Protein AF-D9QF70-F1 (afdb_monomer_lite)

InterPro domains:
  IPR015330 DNA primase/polymerase, bifunctional, N-terminal [PF09250] (10-112)

Sequence (158 aa):
MSGGGGRAPNNWKRRASDSPAAFAAWARSYPHADLALRTGVSTGLVVVQADDDDALAAAEEAFGALPAATVRSLSREGRLRLWMRVPAGLRSLPTCLDIAPGVRLLADGAYARLSAWTQPPDDDRFDFMLISPTWVVAVQAAAQAAAASPTPTVRRFH

Structure (mmCIF, N/CA/C/O backbone):
data_AF-D9QF70-F1
#
_entry.id   AF-D9QF70-F1
#
loop_
_atom_site.group_PDB
_atom_site.id
_atom_site.type_symbol
_atom_site.label_atom_id
_atom_site.label_alt_id
_atom_site.label_comp_id
_atom_site.label_asym_id
_atom_site.label_entity_id
_atom_site.label_seq_id
_atom_site.pdbx_PDB_ins_code
_atom_site.Cartn_x
_atom_site.Cartn_y
_atom_site.Cartn_z
_atom_site.occupancy
_atom_site.B_iso_or_equiv
_atom_site.auth_seq_id
_atom_site.auth_comp_id
_atom_site.auth_asym_id
_atom_site.auth_atom_id
_atom_site.pdbx_PDB_model_num
ATOM 1 N N . MET A 1 1 ? -5.925 28.430 -36.830 1.00 43.16 1 MET A N 1
ATOM 2 C CA . MET A 1 1 ? -6.860 27.624 -36.014 1.00 43.16 1 MET A CA 1
ATOM 3 C C . MET A 1 1 ? -6.119 26.361 -35.600 1.00 43.16 1 MET A C 1
ATOM 5 O O . MET A 1 1 ? -5.947 25.476 -36.425 1.00 43.16 1 MET A O 1
ATOM 9 N N . SER A 1 2 ? -5.573 26.323 -34.385 1.00 42.47 2 SER A N 1
ATOM 10 C CA . SER A 1 2 ? -4.822 25.164 -33.887 1.00 42.47 2 SER A CA 1
ATOM 11 C C . SER A 1 2 ? -5.795 24.192 -33.227 1.00 42.47 2 SER A C 1
ATOM 13 O O . SER A 1 2 ? -6.376 24.509 -32.192 1.00 42.47 2 SER A O 1
ATOM 15 N N . GLY A 1 3 ? -6.012 23.038 -33.857 1.00 39.97 3 GLY A N 1
ATOM 16 C CA . GLY A 1 3 ? -6.839 21.963 -33.318 1.00 39.97 3 GLY A CA 1
ATOM 17 C C . GLY A 1 3 ? -6.137 21.285 -32.145 1.00 39.97 3 GLY A C 1
ATOM 18 O O . GLY A 1 3 ? -5.095 20.657 -32.319 1.00 39.97 3 GLY A O 1
ATOM 19 N N . GLY A 1 4 ? -6.701 21.428 -30.946 1.00 41.75 4 GLY A N 1
ATOM 20 C CA . GLY A 1 4 ? -6.249 20.728 -29.750 1.00 41.75 4 GLY A CA 1
ATOM 21 C C . GLY A 1 4 ? -6.492 19.226 -29.882 1.00 41.75 4 GLY A C 1
ATOM 22 O O . GLY A 1 4 ? -7.631 18.767 -29.820 1.00 41.75 4 GLY A O 1
ATOM 23 N N . GLY A 1 5 ? -5.418 18.456 -30.052 1.00 39.41 5 GLY A N 1
ATOM 24 C CA . GLY A 1 5 ? -5.441 17.001 -29.952 1.00 39.41 5 GLY A CA 1
ATOM 25 C C . GLY A 1 5 ? -5.714 16.581 -28.511 1.00 39.41 5 GLY A C 1
ATOM 26 O O . GLY A 1 5 ? -4.790 16.429 -27.715 1.00 39.41 5 GLY A O 1
ATOM 27 N N . GLY A 1 6 ? -6.989 16.411 -28.164 1.00 41.66 6 GLY A N 1
ATOM 28 C CA . GLY A 1 6 ? -7.391 15.819 -26.894 1.00 41.66 6 GLY A CA 1
ATOM 29 C C . GLY A 1 6 ? -6.822 14.406 -26.789 1.00 41.66 6 GLY A C 1
ATOM 30 O O . GLY A 1 6 ? -7.245 13.501 -27.507 1.00 41.66 6 GLY A O 1
ATOM 31 N N . ARG A 1 7 ? -5.835 14.206 -25.910 1.00 45.41 7 ARG A N 1
ATOM 32 C CA . ARG A 1 7 ? -5.301 12.877 -25.600 1.00 45.41 7 ARG A CA 1
ATOM 33 C C . ARG A 1 7 ? -6.441 12.054 -25.002 1.00 45.41 7 ARG A C 1
ATOM 35 O O . ARG A 1 7 ? -6.883 12.344 -23.893 1.00 45.41 7 ARG A O 1
ATOM 42 N N . ALA A 1 8 ? -6.919 11.050 -25.737 1.00 49.12 8 ALA A N 1
ATOM 43 C CA . ALA A 1 8 ? -7.906 10.108 -25.225 1.00 49.12 8 ALA A CA 1
ATOM 44 C C . ALA A 1 8 ? -7.447 9.569 -23.853 1.00 49.12 8 ALA A C 1
ATOM 46 O O . ALA A 1 8 ? -6.248 9.299 -23.691 1.00 49.12 8 ALA A O 1
ATOM 47 N N . PRO A 1 9 ? -8.351 9.413 -22.867 1.00 51.16 9 PRO A N 1
ATOM 48 C CA . PRO A 1 9 ? -7.989 8.864 -21.569 1.00 51.16 9 PRO A CA 1
ATOM 49 C C . PRO A 1 9 ? -7.331 7.503 -21.788 1.00 51.16 9 PRO A C 1
ATOM 51 O O . PRO A 1 9 ? -7.903 6.587 -22.383 1.00 51.16 9 PRO A O 1
ATOM 54 N N . ASN A 1 10 ? -6.075 7.386 -21.369 1.00 56.81 10 ASN A N 1
ATOM 55 C CA . ASN A 1 10 ? -5.318 6.160 -21.518 1.00 56.81 10 ASN A CA 1
ATOM 56 C C . ASN A 1 10 ? -5.984 5.086 -20.647 1.00 56.81 10 ASN A C 1
ATOM 58 O O . ASN A 1 10 ? -5.919 5.114 -19.423 1.00 56.81 10 ASN A O 1
ATOM 62 N N . ASN A 1 11 ? -6.629 4.108 -21.283 1.00 67.31 11 ASN A N 1
ATOM 63 C CA . ASN A 1 11 ? -7.298 2.971 -20.639 1.00 67.31 11 ASN A CA 1
ATOM 64 C C . ASN A 1 11 ? -6.307 1.980 -19.993 1.00 67.31 11 ASN A C 1
ATOM 66 O O . ASN A 1 11 ? -6.555 0.777 -19.963 1.00 67.31 11 ASN A O 1
ATOM 70 N N . TRP A 1 12 ? -5.166 2.452 -19.490 1.00 66.94 12 TRP A N 1
ATOM 71 C CA . TRP A 1 12 ? -4.114 1.618 -18.914 1.00 66.94 12 TRP A CA 1
ATOM 72 C C . TRP A 1 12 ? -4.636 0.795 -17.729 1.00 66.94 12 TRP A C 1
ATOM 74 O O . TRP A 1 12 ? -4.274 -0.368 -17.597 1.00 66.94 12 TRP A O 1
ATOM 84 N N . LYS A 1 13 ? -5.592 1.334 -16.958 1.00 66.25 13 LYS A N 1
ATOM 85 C CA . LYS A 1 13 ? -6.295 0.616 -15.879 1.00 66.25 13 LYS A CA 1
ATOM 86 C C . LYS A 1 13 ? -7.011 -0.657 -16.357 1.00 66.25 13 LYS A C 1
ATOM 88 O O . LYS A 1 13 ? -7.124 -1.610 -15.594 1.00 66.25 13 LYS A O 1
ATOM 93 N N . ARG A 1 14 ? -7.461 -0.699 -17.621 1.00 67.25 14 ARG A N 1
ATOM 94 C CA . ARG A 1 14 ? -8.102 -1.875 -18.245 1.00 67.25 14 ARG A CA 1
ATOM 95 C C . ARG A 1 14 ? -7.103 -2.936 -18.709 1.00 67.25 14 ARG A C 1
ATOM 97 O O . ARG A 1 14 ? -7.524 -4.015 -19.096 1.00 67.25 14 ARG A O 1
ATOM 104 N N . ARG A 1 15 ? -5.802 -2.632 -18.697 1.00 69.50 15 ARG A N 1
ATOM 105 C CA . ARG A 1 15 ? -4.721 -3.549 -19.092 1.00 69.50 15 ARG A CA 1
ATOM 106 C C . ARG A 1 15 ? -4.039 -4.206 -17.888 1.00 69.50 15 ARG A C 1
ATOM 108 O O . ARG A 1 15 ? -2.918 -4.686 -18.018 1.00 69.50 15 ARG A O 1
ATOM 115 N N . ALA A 1 16 ? -4.686 -4.193 -16.721 1.00 74.38 16 ALA A N 1
ATOM 116 C CA . ALA A 1 16 ? -4.222 -4.967 -15.579 1.00 74.38 16 ALA A CA 1
ATOM 117 C C . ALA A 1 16 ? -4.187 -6.455 -15.962 1.00 74.38 16 ALA A C 1
ATOM 119 O O . ALA A 1 16 ? -5.123 -6.957 -16.579 1.00 74.38 16 ALA A O 1
ATOM 120 N N . SER A 1 17 ? -3.098 -7.130 -15.611 1.00 78.44 17 SER A N 1
ATOM 121 C CA . SER A 1 17 ? -2.886 -8.554 -15.857 1.00 78.44 17 SER A CA 1
ATOM 122 C C . SER A 1 17 ? -2.520 -9.215 -14.538 1.00 78.44 17 SER A C 1
ATOM 124 O O . SER A 1 17 ? -1.705 -8.678 -13.792 1.00 78.44 17 SER A O 1
ATOM 126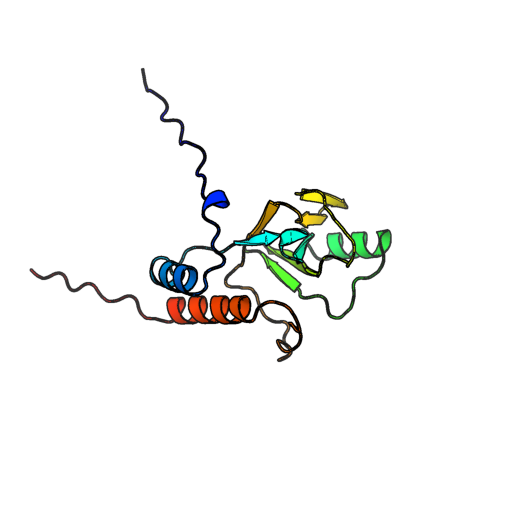 N N . ASP A 1 18 ? -3.101 -10.377 -14.272 1.00 78.81 18 ASP A N 1
ATOM 127 C CA . ASP A 1 18 ? -2.735 -11.287 -13.183 1.00 78.81 18 ASP A CA 1
ATOM 128 C C . ASP A 1 18 ? -1.749 -12.376 -13.641 1.00 78.81 18 ASP A C 1
ATOM 130 O O . ASP A 1 18 ? -1.158 -13.060 -12.811 1.00 78.81 18 ASP A O 1
ATOM 134 N N . SER A 1 19 ? -1.523 -12.514 -14.955 1.00 83.06 19 SER A N 1
ATOM 135 C CA . SER A 1 19 ? -0.562 -13.461 -15.525 1.00 83.06 19 SER A CA 1
ATOM 136 C C . SER A 1 19 ? 0.883 -13.100 -15.149 1.00 83.06 19 SER A C 1
ATOM 138 O O . SER A 1 19 ? 1.396 -12.072 -15.616 1.00 83.06 19 SER A O 1
ATOM 140 N N . PRO A 1 20 ? 1.594 -13.969 -14.401 1.00 78.31 20 PRO A N 1
ATOM 141 C CA . PRO A 1 20 ? 2.995 -13.738 -14.053 1.00 78.31 20 PRO A CA 1
ATOM 142 C C . PRO A 1 20 ? 3.906 -13.677 -15.284 1.00 78.31 20 PRO A C 1
ATOM 144 O O . PRO A 1 20 ? 4.856 -12.899 -15.323 1.00 78.31 20 PRO A O 1
ATOM 147 N N . ALA A 1 21 ? 3.603 -14.460 -16.324 1.00 80.75 21 ALA A N 1
ATOM 148 C CA . ALA A 1 21 ? 4.384 -14.482 -17.559 1.00 80.75 21 ALA A CA 1
ATOM 149 C C . ALA A 1 21 ? 4.237 -13.177 -18.357 1.00 80.75 21 ALA A C 1
ATOM 151 O O . ALA A 1 21 ? 5.239 -12.620 -18.814 1.00 80.75 21 ALA A O 1
ATOM 152 N N . ALA A 1 22 ? 3.007 -12.664 -18.488 1.00 81.88 22 ALA A N 1
ATOM 153 C CA . ALA A 1 22 ? 2.750 -11.386 -19.151 1.00 81.88 22 ALA A CA 1
ATOM 154 C C . ALA A 1 22 ? 3.419 -10.232 -18.396 1.00 81.88 22 ALA A C 1
ATOM 156 O O . ALA A 1 22 ? 4.035 -9.358 -19.007 1.00 81.88 22 ALA A O 1
ATOM 157 N N . PHE A 1 23 ? 3.364 -10.279 -17.065 1.00 80.81 23 PHE A N 1
ATOM 158 C CA . PHE A 1 23 ? 4.063 -9.334 -16.215 1.00 80.81 23 PHE A CA 1
ATOM 159 C C . PHE A 1 23 ? 5.583 -9.386 -16.425 1.00 80.81 23 PHE A C 1
ATOM 161 O O . PHE A 1 23 ? 6.205 -8.357 -16.671 1.00 80.81 23 PHE A O 1
ATOM 168 N N . ALA A 1 24 ? 6.193 -10.574 -16.365 1.00 77.81 24 ALA A N 1
ATOM 169 C CA . ALA A 1 24 ? 7.639 -10.727 -16.510 1.00 77.81 24 ALA A CA 1
ATOM 170 C C . ALA A 1 24 ? 8.128 -10.248 -17.885 1.00 77.81 24 ALA A C 1
ATOM 172 O O . ALA A 1 24 ? 9.180 -9.621 -17.991 1.00 77.81 24 ALA A O 1
ATOM 173 N N . ALA A 1 25 ? 7.357 -10.513 -18.943 1.00 82.38 25 ALA A N 1
ATOM 174 C CA . ALA A 1 25 ? 7.633 -9.974 -20.269 1.00 82.38 25 ALA A CA 1
ATOM 175 C C . ALA A 1 25 ? 7.557 -8.440 -20.285 1.00 82.38 25 ALA A C 1
ATOM 177 O O . ALA A 1 25 ? 8.486 -7.796 -20.767 1.00 82.38 25 ALA A O 1
ATOM 178 N N . TRP A 1 26 ? 6.503 -7.857 -19.706 1.00 84.19 26 TRP A N 1
ATOM 179 C CA . TRP A 1 26 ? 6.339 -6.406 -19.615 1.00 84.19 26 TRP A CA 1
ATOM 180 C C . TRP A 1 26 ? 7.481 -5.741 -18.835 1.00 84.19 26 TRP A C 1
ATOM 182 O O . TRP A 1 26 ? 8.061 -4.773 -19.320 1.00 84.19 26 TRP A O 1
ATOM 192 N N . ALA A 1 27 ? 7.856 -6.289 -17.677 1.00 81.44 27 ALA A N 1
ATOM 193 C CA . ALA A 1 27 ? 8.920 -5.747 -16.834 1.00 81.44 27 ALA A CA 1
ATOM 194 C C . ALA A 1 27 ? 10.277 -5.747 -17.554 1.00 81.44 27 ALA A C 1
ATOM 196 O O . ALA A 1 27 ? 11.024 -4.777 -17.459 1.00 81.44 27 ALA A O 1
ATOM 197 N N . ARG A 1 28 ? 10.569 -6.789 -18.347 1.00 81.69 28 ARG A N 1
ATOM 198 C CA . ARG A 1 28 ? 11.765 -6.822 -19.205 1.00 81.69 28 ARG A CA 1
ATOM 199 C C . ARG A 1 28 ? 11.731 -5.769 -20.311 1.00 81.69 28 ARG A C 1
ATOM 201 O O . ARG A 1 28 ? 12.768 -5.208 -20.642 1.00 81.69 28 ARG A O 1
ATOM 208 N N . SER A 1 29 ? 10.565 -5.511 -20.902 1.00 85.31 29 SER A N 1
ATOM 209 C CA . SER A 1 29 ? 10.416 -4.508 -21.965 1.00 85.31 29 SER A CA 1
ATOM 210 C C . SER A 1 29 ? 10.443 -3.067 -21.450 1.00 85.31 29 SER A C 1
ATOM 212 O O . SER A 1 29 ? 10.810 -2.165 -22.201 1.00 85.31 29 SER A O 1
ATOM 214 N N . TYR A 1 30 ? 10.059 -2.842 -20.192 1.00 82.62 30 TYR A N 1
ATOM 215 C CA . TYR A 1 30 ? 9.947 -1.515 -19.588 1.00 82.62 30 TYR A CA 1
ATOM 216 C C . TYR A 1 30 ? 10.598 -1.471 -18.194 1.00 82.62 30 TYR A C 1
ATOM 218 O O . TYR A 1 30 ? 9.911 -1.206 -17.207 1.00 82.62 30 TYR A O 1
ATOM 226 N N . PRO A 1 31 ? 11.924 -1.675 -18.086 1.00 80.31 31 PRO A N 1
ATOM 227 C CA . PRO A 1 31 ? 12.610 -1.813 -16.795 1.00 80.31 31 PRO A CA 1
ATOM 228 C C . PRO A 1 31 ? 12.570 -0.546 -15.924 1.00 80.31 31 PRO A C 1
ATOM 230 O O . PRO A 1 31 ? 12.816 -0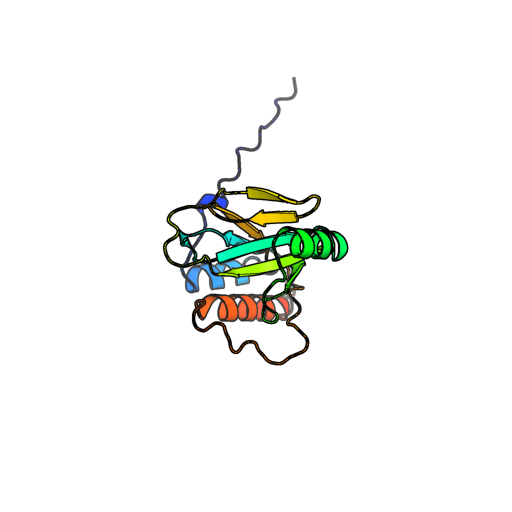.608 -14.725 1.00 80.31 31 PRO A O 1
ATOM 233 N N . HIS A 1 32 ? 12.254 0.611 -16.513 1.00 77.94 32 HIS A N 1
ATOM 234 C CA . HIS A 1 32 ? 12.143 1.895 -15.811 1.00 77.94 32 HIS A CA 1
ATOM 235 C C . HIS A 1 32 ? 10.696 2.327 -15.551 1.00 77.94 32 HIS A C 1
ATOM 237 O O . HIS A 1 32 ? 10.466 3.431 -15.057 1.00 77.94 32 HIS A O 1
ATOM 243 N N . ALA A 1 33 ? 9.712 1.518 -15.952 1.00 80.00 33 ALA A N 1
ATOM 244 C CA . ALA A 1 33 ? 8.318 1.856 -15.738 1.00 80.00 33 ALA A CA 1
ATOM 245 C C . ALA A 1 33 ? 7.899 1.520 -14.305 1.00 80.00 33 ALA A C 1
ATOM 247 O O . ALA A 1 33 ? 8.166 0.433 -13.796 1.00 80.00 33 ALA A O 1
ATOM 248 N N . ASP A 1 34 ? 7.193 2.458 -13.677 1.00 80.31 34 ASP A N 1
ATOM 249 C CA . ASP A 1 34 ? 6.590 2.225 -12.372 1.00 80.31 34 ASP A CA 1
ATOM 250 C C . ASP A 1 34 ? 5.468 1.182 -12.475 1.00 80.31 34 ASP A C 1
ATOM 252 O O . ASP A 1 34 ? 4.728 1.104 -13.462 1.00 80.31 34 ASP A O 1
ATOM 256 N N . LEU A 1 35 ? 5.299 0.423 -11.399 1.00 82.38 35 LEU A N 1
ATOM 257 C CA . LEU A 1 35 ? 4.239 -0.564 -11.243 1.00 82.38 35 LEU A CA 1
ATOM 258 C C . LEU A 1 35 ? 3.147 -0.026 -10.335 1.00 82.38 35 LEU A C 1
ATOM 260 O O . LEU A 1 35 ? 3.402 0.826 -9.491 1.00 82.38 35 LEU A O 1
ATOM 264 N N . ALA A 1 36 ? 1.928 -0.539 -10.460 1.00 87.56 36 ALA A N 1
ATOM 265 C CA . ALA A 1 36 ? 0.881 -0.248 -9.494 1.00 87.56 36 ALA A CA 1
ATOM 266 C C . ALA A 1 36 ? 0.031 -1.480 -9.213 1.00 87.56 36 ALA A C 1
ATOM 268 O O . ALA A 1 36 ? -0.362 -2.198 -10.132 1.00 87.56 36 ALA A O 1
ATOM 269 N N . LEU A 1 37 ? -0.279 -1.690 -7.938 1.00 88.25 37 LEU A N 1
ATOM 270 C CA . LEU A 1 37 ? -1.185 -2.732 -7.486 1.00 88.25 37 LEU A CA 1
ATOM 271 C C . LEU A 1 37 ? -2.596 -2.180 -7.408 1.00 88.25 37 LEU A C 1
ATOM 273 O O . LEU A 1 37 ? -2.821 -1.119 -6.828 1.00 88.25 37 LEU A O 1
ATOM 277 N N . ARG A 1 38 ? -3.551 -2.919 -7.968 1.00 90.69 38 ARG A N 1
ATOM 278 C CA . ARG A 1 38 ? -4.967 -2.640 -7.751 1.00 90.69 38 ARG A CA 1
ATOM 279 C C . ARG A 1 38 ? -5.330 -3.005 -6.311 1.00 90.69 38 ARG A C 1
ATOM 281 O O . ARG A 1 38 ? -5.051 -4.115 -5.860 1.00 90.69 38 ARG A O 1
ATOM 288 N N . THR A 1 39 ? -5.971 -2.084 -5.610 1.00 91.81 39 THR A N 1
ATOM 289 C CA . THR A 1 39 ? -6.474 -2.289 -4.249 1.00 91.81 39 THR A CA 1
ATOM 290 C C . THR A 1 39 ? -7.971 -2.602 -4.264 1.00 91.81 39 THR A C 1
ATOM 292 O O . THR A 1 39 ? -8.666 -2.409 -5.274 1.00 91.81 39 THR A O 1
ATOM 295 N N . GLY A 1 40 ? -8.464 -3.101 -3.137 1.00 91.69 40 GLY A N 1
ATOM 296 C CA . GLY A 1 40 ? -9.864 -3.379 -2.875 1.00 91.69 40 GLY A CA 1
ATOM 297 C C . GLY A 1 40 ? -10.144 -4.782 -2.360 1.00 91.69 40 GLY A C 1
ATOM 298 O O . GLY A 1 40 ? -9.279 -5.656 -2.313 1.00 91.69 40 GLY A O 1
ATOM 299 N N . VAL A 1 41 ? -11.415 -5.017 -2.053 1.00 89.19 41 VAL A N 1
ATOM 300 C CA . VAL A 1 41 ? -11.969 -6.301 -1.618 1.00 89.19 41 VAL A CA 1
ATOM 301 C C . VAL A 1 41 ? -11.622 -7.411 -2.607 1.00 89.19 41 VAL A C 1
ATOM 303 O O . VAL A 1 41 ? -11.166 -8.472 -2.198 1.00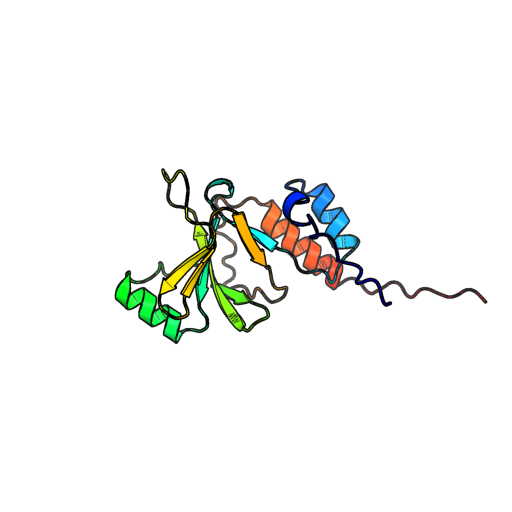 89.19 41 VAL A O 1
ATOM 306 N N . SER A 1 42 ? -11.738 -7.145 -3.915 1.00 88.69 42 SER A N 1
ATOM 307 C CA . SER A 1 42 ? -11.424 -8.132 -4.961 1.00 88.69 42 SER A CA 1
ATOM 308 C C . SER A 1 42 ? -9.964 -8.600 -4.973 1.00 88.69 42 SER A C 1
ATOM 310 O O . SER A 1 42 ? -9.686 -9.683 -5.477 1.00 88.69 42 SER A O 1
ATOM 312 N N . THR A 1 43 ? -9.036 -7.795 -4.443 1.00 88.06 43 THR A N 1
ATOM 313 C CA . THR A 1 43 ? -7.613 -8.156 -4.340 1.00 88.06 43 THR A CA 1
ATOM 314 C C . THR A 1 43 ? -7.208 -8.525 -2.915 1.00 88.06 43 THR A C 1
ATOM 316 O O . THR A 1 43 ? -6.086 -8.972 -2.697 1.00 88.06 43 THR A O 1
ATOM 319 N N . GLY A 1 44 ? -8.108 -8.358 -1.940 1.00 90.44 44 GLY A N 1
ATOM 320 C CA . GLY A 1 44 ? -7.833 -8.577 -0.524 1.00 90.44 44 GLY A CA 1
ATOM 321 C C . GLY A 1 44 ? -6.844 -7.576 0.080 1.00 90.44 44 GLY A C 1
ATOM 322 O O . GLY A 1 44 ? -6.364 -7.817 1.186 1.00 90.44 44 GLY A O 1
ATOM 323 N N . LEU A 1 45 ? -6.541 -6.476 -0.618 1.00 91.44 45 LEU A N 1
ATOM 324 C CA . LEU A 1 45 ? -5.495 -5.519 -0.260 1.00 91.44 45 LEU A CA 1
ATOM 325 C C . LEU A 1 45 ? -6.059 -4.102 -0.172 1.00 91.44 45 LEU A C 1
ATOM 327 O O . LEU A 1 45 ? -6.674 -3.620 -1.120 1.00 91.44 45 LEU A O 1
ATOM 331 N N . VAL A 1 46 ? -5.774 -3.396 0.914 1.00 91.56 46 VAL A N 1
ATOM 332 C CA . VAL A 1 46 ? -5.972 -1.945 1.018 1.00 91.56 46 VAL A CA 1
ATOM 333 C C . VAL A 1 46 ? -4.672 -1.269 1.407 1.00 91.56 46 VAL A C 1
ATOM 335 O O . VAL A 1 46 ? -3.779 -1.892 1.984 1.00 91.56 46 VAL A O 1
ATOM 338 N N . VAL A 1 47 ? -4.570 0.016 1.084 1.00 93.56 47 VAL A N 1
ATOM 339 C CA . VAL A 1 47 ? -3.425 0.836 1.475 1.00 93.56 47 VAL A CA 1
ATOM 340 C C . VAL A 1 47 ? -3.922 2.065 2.203 1.00 93.56 47 VAL A C 1
ATOM 342 O O . VAL A 1 47 ? -4.731 2.809 1.659 1.00 93.56 47 VAL A O 1
ATOM 345 N N . VAL A 1 48 ? -3.416 2.302 3.406 1.00 92.69 48 VAL A N 1
ATOM 346 C CA . VAL A 1 48 ? -3.517 3.619 4.037 1.00 92.69 48 VAL A CA 1
ATOM 347 C C . VAL A 1 48 ? -2.293 4.410 3.621 1.00 92.69 48 VAL A C 1
ATOM 349 O O . VAL A 1 48 ? -1.171 3.938 3.752 1.00 92.69 48 VAL A O 1
ATOM 352 N N . GLN A 1 49 ? -2.506 5.588 3.058 1.00 95.19 49 GLN A N 1
ATOM 353 C CA . GLN A 1 49 ? -1.453 6.501 2.656 1.00 95.19 49 GLN A CA 1
ATOM 354 C C . GLN A 1 49 ? -1.534 7.745 3.534 1.00 95.19 49 GLN A C 1
ATOM 356 O O . GLN A 1 49 ? -2.550 8.436 3.494 1.00 95.19 49 GLN A O 1
ATOM 361 N N . ALA A 1 50 ? -0.477 8.019 4.286 1.00 95.19 50 ALA A N 1
ATOM 362 C CA . ALA A 1 50 ? -0.328 9.218 5.095 1.00 95.19 50 ALA A CA 1
ATOM 363 C C . ALA A 1 50 ? 0.688 10.160 4.441 1.00 95.19 50 ALA A C 1
ATOM 365 O O . ALA A 1 50 ? 1.634 9.707 3.790 1.00 95.19 50 ALA A O 1
ATOM 366 N N . ASP A 1 51 ? 0.470 11.463 4.568 1.00 95.94 51 ASP A N 1
ATOM 367 C CA . ASP A 1 51 ? 1.397 12.466 4.048 1.00 95.94 51 ASP A CA 1
ATOM 368 C C . ASP A 1 51 ? 2.743 12.414 4.794 1.00 95.94 51 ASP A C 1
ATOM 370 O O . ASP A 1 51 ? 3.786 12.473 4.142 1.00 95.94 51 ASP A O 1
ATOM 374 N N . ASP A 1 52 ? 2.709 12.176 6.108 1.00 93.88 52 ASP A N 1
ATOM 375 C CA . ASP A 1 52 ? 3.856 12.047 7.013 1.00 93.88 52 ASP A CA 1
ATOM 376 C C . ASP A 1 52 ? 3.500 11.211 8.269 1.00 93.88 52 ASP A C 1
ATOM 378 O O . ASP A 1 52 ? 2.392 10.671 8.385 1.00 93.88 52 ASP A O 1
ATOM 382 N N . ASP A 1 53 ? 4.464 11.051 9.184 1.00 92.38 53 ASP A N 1
ATOM 383 C CA . ASP A 1 53 ? 4.289 10.306 10.440 1.00 92.38 53 ASP A CA 1
ATOM 384 C C . ASP A 1 53 ? 3.336 11.008 11.426 1.00 92.38 53 ASP A C 1
ATOM 386 O O . ASP A 1 53 ? 2.620 10.328 12.161 1.00 92.38 53 ASP A O 1
ATOM 390 N N . ASP A 1 54 ? 3.262 12.343 11.412 1.00 95.19 54 ASP A N 1
ATOM 391 C CA . ASP A 1 54 ? 2.382 13.111 12.304 1.00 95.19 54 ASP A CA 1
ATOM 392 C C . ASP A 1 54 ? 0.908 12.907 11.925 1.00 95.19 54 ASP A C 1
ATOM 394 O O . ASP A 1 54 ? 0.058 12.654 12.784 1.00 95.19 54 ASP A O 1
ATOM 398 N N . ALA A 1 55 ? 0.600 12.935 10.624 1.00 93.75 55 ALA A N 1
ATOM 399 C CA . ALA A 1 55 ? -0.725 12.614 10.106 1.00 93.75 55 ALA A CA 1
ATOM 400 C C . ALA A 1 55 ? -1.136 11.176 10.465 1.00 93.75 55 ALA A C 1
ATOM 402 O O . ALA A 1 55 ? -2.299 10.923 10.795 1.00 93.75 55 ALA A O 1
ATOM 403 N N . LEU A 1 56 ? -0.186 10.232 10.432 1.00 92.12 56 LEU A N 1
ATOM 404 C CA . LEU A 1 56 ? -0.440 8.858 10.856 1.00 92.12 56 LEU A CA 1
ATOM 405 C C . LEU A 1 56 ? -0.741 8.777 12.358 1.00 92.12 56 LEU A C 1
ATOM 407 O O . LEU A 1 56 ? -1.735 8.156 12.730 1.00 92.12 56 LEU A O 1
ATOM 411 N N . ALA A 1 57 ? 0.069 9.420 13.201 1.00 92.44 57 ALA A N 1
ATOM 412 C CA . ALA A 1 57 ? -0.112 9.415 14.651 1.00 92.44 57 ALA A CA 1
ATOM 413 C C . ALA A 1 57 ? -1.478 9.995 15.058 1.00 92.44 57 ALA A C 1
ATOM 415 O O . ALA A 1 57 ? -2.182 9.407 15.878 1.00 92.44 57 ALA A O 1
ATOM 416 N N . ALA A 1 58 ? -1.904 11.093 14.424 1.00 87.75 58 ALA A N 1
ATOM 417 C CA . ALA A 1 58 ? -3.224 11.680 14.653 1.00 87.75 58 ALA A CA 1
ATOM 418 C C . ALA A 1 58 ? -4.371 10.727 14.262 1.00 87.75 58 ALA A C 1
ATOM 420 O O . ALA A 1 58 ? -5.398 10.658 14.941 1.00 87.75 58 ALA A O 1
ATOM 421 N N . ALA A 1 59 ? -4.208 9.962 13.178 1.00 83.44 59 ALA A N 1
ATOM 422 C CA . ALA A 1 59 ? -5.182 8.944 12.796 1.00 83.44 59 ALA A CA 1
ATOM 423 C C . ALA A 1 59 ? -5.203 7.758 13.779 1.00 83.44 59 ALA A C 1
ATOM 425 O O . ALA A 1 59 ? -6.281 7.248 14.082 1.00 83.44 59 ALA A O 1
ATOM 426 N N . GLU A 1 60 ? -4.051 7.336 14.306 1.00 86.56 60 GLU A N 1
ATOM 427 C CA . GLU A 1 60 ? -3.970 6.291 15.336 1.00 86.56 60 GLU A CA 1
ATOM 428 C C . GLU A 1 60 ? -4.601 6.728 16.665 1.00 86.56 60 GLU A C 1
ATOM 430 O O . GLU A 1 60 ? -5.241 5.919 17.335 1.00 86.56 60 GLU A O 1
ATOM 435 N N . GLU A 1 61 ? -4.499 8.005 17.033 1.00 85.12 61 GLU A N 1
ATOM 436 C CA . GLU A 1 61 ? -5.211 8.550 18.194 1.00 85.12 61 GLU A CA 1
ATOM 437 C C . GLU A 1 61 ? -6.735 8.502 17.993 1.00 85.12 61 GLU A C 1
ATOM 439 O O . GLU A 1 61 ? -7.475 8.104 18.894 1.00 85.12 61 GLU A O 1
ATOM 444 N N . ALA A 1 62 ? -7.213 8.851 16.794 1.00 79.00 62 ALA A N 1
ATOM 445 C CA . ALA A 1 62 ? -8.642 8.906 16.490 1.00 79.00 62 ALA A CA 1
ATOM 446 C C .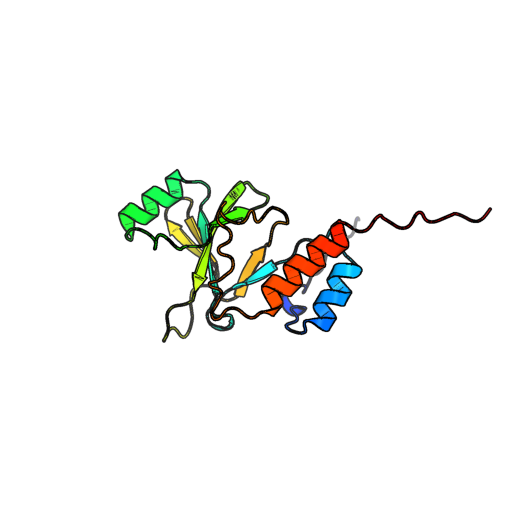 ALA A 1 62 ? -9.295 7.523 16.314 1.00 79.00 62 ALA A C 1
ATOM 448 O O . ALA A 1 62 ? -10.454 7.332 16.692 1.00 79.00 62 ALA A O 1
ATOM 449 N N . PHE A 1 63 ? -8.583 6.567 15.713 1.00 80.00 63 PHE A N 1
ATOM 450 C CA . PHE A 1 63 ? -9.143 5.272 15.303 1.00 80.00 63 PHE A CA 1
ATOM 451 C C . PHE A 1 63 ? -8.543 4.068 16.036 1.00 80.00 63 PHE A C 1
ATOM 453 O O . PHE A 1 63 ? -9.024 2.946 15.863 1.00 80.00 63 PHE A O 1
ATOM 460 N N . GLY A 1 64 ? -7.536 4.295 16.877 1.00 84.62 64 GLY A N 1
ATOM 461 C CA . GLY A 1 64 ? -6.773 3.262 17.561 1.00 84.62 64 GLY A CA 1
ATOM 462 C C . GLY A 1 64 ? -5.451 2.943 16.860 1.00 84.62 64 GLY A C 1
ATOM 463 O O . GLY A 1 64 ? -5.293 3.120 15.651 1.00 84.62 64 GLY A O 1
ATOM 464 N N . ALA A 1 65 ? -4.498 2.445 17.649 1.00 82.44 65 ALA A N 1
ATOM 465 C CA . ALA A 1 65 ? -3.166 2.096 17.175 1.00 82.44 65 ALA A CA 1
ATOM 466 C C . ALA A 1 65 ? -3.202 0.982 16.122 1.00 82.44 65 ALA A C 1
ATOM 468 O O . ALA A 1 65 ? -3.968 0.015 16.226 1.00 82.44 65 ALA A O 1
ATOM 469 N N . LEU A 1 66 ? -2.324 1.086 15.127 1.00 78.88 66 LEU A N 1
ATOM 470 C CA . LEU A 1 66 ? -2.176 0.052 14.119 1.00 78.88 66 LEU A CA 1
ATOM 471 C C . LEU A 1 66 ? -1.452 -1.175 14.684 1.00 78.88 66 LEU A C 1
ATOM 473 O O . LEU A 1 66 ? -0.632 -1.069 15.601 1.00 78.88 66 LEU A O 1
ATOM 477 N N . PRO A 1 67 ? -1.681 -2.365 14.103 1.00 76.88 67 PRO A N 1
ATOM 478 C CA . PRO A 1 67 ? -0.898 -3.540 14.446 1.00 76.88 67 PRO A CA 1
ATOM 479 C C . PRO A 1 67 ? 0.599 -3.290 14.222 1.00 76.88 67 PRO A C 1
ATOM 481 O O . PRO A 1 67 ? 1.004 -2.828 13.152 1.00 76.88 67 PRO A O 1
ATOM 484 N N . ALA A 1 68 ? 1.431 -3.680 15.190 1.00 71.19 68 ALA A N 1
ATOM 485 C CA . ALA A 1 68 ? 2.885 -3.501 15.123 1.00 71.19 68 ALA A CA 1
ATOM 486 C C . ALA A 1 68 ? 3.531 -4.163 13.887 1.00 71.19 68 ALA A C 1
ATOM 488 O O . ALA A 1 68 ? 4.564 -3.711 13.409 1.00 71.19 68 ALA A O 1
ATOM 489 N N . ALA A 1 69 ? 2.901 -5.204 13.332 1.00 67.94 69 ALA A N 1
ATOM 490 C CA . ALA A 1 69 ? 3.363 -5.923 12.142 1.00 67.94 69 ALA A CA 1
ATOM 491 C C . ALA A 1 69 ? 2.856 -5.331 10.805 1.00 67.94 69 ALA A C 1
ATOM 493 O O . ALA A 1 69 ? 2.811 -6.034 9.796 1.00 67.94 69 ALA A O 1
ATOM 494 N N . THR A 1 70 ? 2.428 -4.065 10.775 1.00 77.44 70 THR A N 1
ATOM 495 C CA . THR A 1 70 ? 1.936 -3.433 9.541 1.00 77.44 70 THR A CA 1
ATOM 496 C C . THR A 1 70 ? 3.094 -3.101 8.603 1.00 77.44 70 THR A C 1
ATOM 498 O O . THR A 1 70 ? 4.012 -2.372 8.974 1.00 77.44 70 THR A O 1
ATOM 501 N N . VAL A 1 71 ? 3.035 -3.592 7.361 1.00 83.25 71 VAL A N 1
ATOM 502 C CA . VAL A 1 71 ? 4.055 -3.300 6.344 1.00 83.25 71 VAL A CA 1
ATOM 503 C C . VAL A 1 71 ? 3.993 -1.825 5.972 1.00 83.25 71 VAL A C 1
ATOM 505 O O . VAL A 1 71 ? 2.945 -1.336 5.544 1.00 83.25 71 VAL A O 1
ATOM 508 N N . ARG A 1 72 ? 5.130 -1.139 6.093 1.00 85.88 72 ARG A N 1
ATOM 509 C CA . ARG A 1 72 ? 5.296 0.274 5.750 1.00 85.88 72 ARG A CA 1
ATOM 510 C C . ARG A 1 72 ? 6.196 0.425 4.527 1.00 85.88 72 ARG A C 1
ATOM 512 O O . ARG A 1 72 ? 7.102 -0.368 4.308 1.00 85.88 72 ARG A O 1
ATOM 519 N N . SER A 1 73 ? 5.936 1.443 3.719 1.00 85.94 73 SER A N 1
ATOM 520 C CA . SER A 1 73 ? 6.794 1.826 2.594 1.00 85.94 73 SER A CA 1
ATOM 521 C C . SER A 1 73 ? 6.650 3.310 2.302 1.00 85.94 73 SER A C 1
ATOM 523 O O . SER A 1 73 ? 5.592 3.879 2.570 1.00 85.94 73 SER A O 1
ATOM 525 N N . LEU A 1 74 ? 7.654 3.912 1.672 1.00 86.44 74 LEU A N 1
ATOM 526 C CA . LEU A 1 74 ? 7.558 5.277 1.172 1.00 86.44 74 LEU A CA 1
ATOM 527 C C . LEU A 1 74 ? 7.206 5.288 -0.315 1.00 86.44 74 LEU A C 1
ATOM 529 O O . LEU A 1 74 ? 7.780 4.577 -1.146 1.00 86.44 74 LEU A O 1
ATOM 533 N N . SER A 1 75 ? 6.240 6.127 -0.664 1.00 85.06 75 SER A N 1
ATOM 534 C CA . SER A 1 75 ? 5.982 6.488 -2.050 1.00 85.06 75 SER A CA 1
ATOM 535 C C . SER A 1 75 ? 7.152 7.275 -2.637 1.00 85.06 75 SER A C 1
ATOM 537 O O . SER A 1 75 ? 7.975 7.840 -1.920 1.00 85.06 75 SER A O 1
ATOM 539 N N . ARG A 1 76 ? 7.196 7.370 -3.968 1.00 79.62 76 ARG A N 1
ATOM 540 C CA . ARG A 1 76 ? 8.169 8.227 -4.657 1.00 79.62 76 ARG A CA 1
ATOM 541 C C . ARG A 1 76 ? 8.026 9.696 -4.245 1.00 79.62 76 ARG A C 1
ATOM 543 O O . ARG A 1 76 ? 8.999 10.435 -4.264 1.00 79.62 76 ARG A O 1
ATOM 550 N N . GLU A 1 77 ? 6.813 10.098 -3.885 1.00 85.50 77 GLU A N 1
ATOM 551 C CA . GLU A 1 77 ? 6.467 11.434 -3.418 1.00 85.50 77 GLU A CA 1
ATOM 552 C C . GLU A 1 77 ? 6.710 11.629 -1.906 1.00 85.50 77 GLU A C 1
ATOM 554 O O . GLU A 1 77 ? 6.264 12.627 -1.353 1.00 85.50 77 GLU A O 1
ATOM 559 N N . GLY A 1 78 ? 7.369 10.685 -1.222 1.00 86.31 78 GLY A N 1
ATOM 560 C CA . GLY A 1 78 ? 7.705 10.780 0.205 1.00 86.31 78 GLY A CA 1
ATOM 561 C C . GLY A 1 78 ? 6.577 10.402 1.170 1.00 86.31 78 GLY A C 1
ATOM 562 O O . GLY A 1 78 ? 6.821 10.262 2.357 1.00 86.31 78 GLY A O 1
ATOM 563 N N . ARG A 1 79 ? 5.360 10.161 0.671 1.00 90.19 79 ARG A N 1
ATOM 564 C CA . ARG A 1 79 ? 4.212 9.736 1.491 1.00 90.19 79 ARG A CA 1
ATOM 565 C C . ARG A 1 79 ? 4.399 8.341 2.070 1.00 90.19 79 ARG A C 1
ATOM 567 O O . ARG A 1 79 ? 4.769 7.426 1.325 1.00 90.19 79 ARG A O 1
ATOM 574 N N . LEU A 1 80 ? 4.035 8.165 3.332 1.00 91.81 80 LEU A N 1
ATOM 575 C CA . LEU A 1 80 ? 3.997 6.876 4.002 1.00 91.81 80 LEU A CA 1
ATOM 576 C C . LEU A 1 80 ? 2.824 6.036 3.488 1.00 91.81 80 LEU A C 1
ATOM 578 O O . LEU A 1 80 ? 1.716 6.528 3.291 1.00 91.81 80 LEU A O 1
ATOM 582 N N . ARG A 1 81 ? 3.057 4.747 3.259 1.00 92.25 81 ARG A N 1
ATOM 583 C CA . ARG A 1 81 ? 2.034 3.771 2.880 1.00 92.25 81 ARG A CA 1
ATOM 584 C C . ARG A 1 81 ? 2.079 2.576 3.799 1.00 92.25 81 ARG A C 1
ATOM 586 O O . ARG A 1 81 ? 3.140 1.992 3.994 1.00 92.25 81 ARG A O 1
ATOM 593 N N . LEU A 1 82 ? 0.908 2.190 4.270 1.00 90.69 82 LEU A N 1
ATOM 594 C CA . LEU A 1 82 ? 0.668 1.046 5.119 1.00 90.69 82 LEU A CA 1
ATOM 595 C C . LEU A 1 82 ? -0.182 0.042 4.353 1.00 90.69 82 LEU A C 1
ATOM 597 O O . LEU A 1 82 ? -1.295 0.358 3.931 1.00 90.69 82 LEU A O 1
ATOM 601 N N . TRP A 1 83 ? 0.353 -1.154 4.152 1.00 89.88 83 TRP A N 1
ATOM 602 C CA . TRP A 1 83 ? -0.292 -2.202 3.369 1.00 89.88 83 TRP A CA 1
ATOM 603 C C . TRP A 1 83 ? -1.018 -3.159 4.304 1.00 89.88 83 TRP A C 1
ATOM 605 O O . TRP A 1 83 ? -0.414 -3.724 5.215 1.00 89.88 83 TRP A O 1
ATOM 615 N N . MET A 1 84 ? -2.318 -3.348 4.082 1.00 87.56 84 MET A N 1
ATOM 616 C CA . MET A 1 84 ? -3.166 -4.130 4.979 1.00 87.56 84 MET A CA 1
ATOM 617 C C . MET A 1 84 ? -4.068 -5.081 4.203 1.00 87.56 84 MET A C 1
ATOM 619 O O . MET A 1 84 ? -4.475 -4.811 3.070 1.00 87.56 84 MET A O 1
ATOM 623 N N . ARG A 1 85 ? -4.427 -6.196 4.841 1.00 87.38 85 ARG A N 1
ATOM 624 C CA . ARG A 1 85 ? -5.450 -7.093 4.306 1.00 87.38 85 ARG A CA 1
ATOM 625 C C . ARG A 1 85 ? -6.831 -6.491 4.511 1.00 87.38 85 ARG A C 1
ATOM 627 O O . ARG A 1 85 ? -7.117 -5.902 5.550 1.00 87.38 85 ARG A O 1
ATOM 634 N N . VAL A 1 86 ? -7.702 -6.704 3.536 1.00 84.88 86 VAL A N 1
ATOM 635 C CA . VAL A 1 86 ? -9.133 -6.436 3.692 1.00 84.88 86 VAL A CA 1
ATOM 636 C C . VAL A 1 86 ? -9.691 -7.376 4.773 1.00 84.88 86 VAL A C 1
ATOM 638 O O . VAL A 1 86 ? -9.490 -8.590 4.665 1.00 84.88 86 VAL A O 1
ATOM 641 N N . PRO A 1 87 ? -10.400 -6.858 5.793 1.00 80.19 87 PRO A N 1
ATOM 642 C CA . PRO A 1 87 ? -11.105 -7.688 6.764 1.00 80.19 87 PRO A CA 1
ATOM 643 C C . PRO A 1 87 ? -12.073 -8.680 6.107 1.00 80.19 87 PRO A C 1
ATOM 645 O O . PRO A 1 87 ? -12.769 -8.353 5.142 1.00 80.19 87 PRO A O 1
ATOM 648 N N . ALA A 1 88 ? -12.145 -9.899 6.647 1.00 82.56 88 ALA A N 1
ATOM 649 C CA . ALA A 1 88 ? -13.064 -10.917 6.148 1.00 82.56 88 ALA A CA 1
ATOM 650 C C . ALA A 1 88 ? -14.530 -10.449 6.249 1.00 82.56 88 ALA A C 1
ATOM 652 O O . ALA A 1 88 ? -14.916 -9.773 7.199 1.00 82.56 88 ALA A O 1
ATOM 653 N N . GLY A 1 89 ? -15.355 -10.829 5.270 1.00 83.25 89 GLY A N 1
ATOM 654 C CA . GLY A 1 89 ? -16.794 -10.533 5.256 1.00 83.25 89 GLY A CA 1
ATOM 655 C C . GLY A 1 89 ? -17.189 -9.195 4.621 1.00 83.25 89 GLY A C 1
ATOM 656 O O . GLY A 1 89 ? -18.372 -8.986 4.346 1.00 83.25 89 GLY A O 1
ATOM 657 N N . LEU A 1 90 ? -16.232 -8.315 4.313 1.00 78.94 90 LEU A N 1
ATOM 658 C CA . LEU A 1 90 ? -16.511 -7.093 3.558 1.00 78.94 90 LEU A CA 1
ATOM 659 C C . LEU A 1 90 ? -16.790 -7.408 2.084 1.00 78.94 90 LEU A C 1
ATOM 661 O O . LEU A 1 90 ? -16.091 -8.206 1.463 1.00 78.94 90 LEU A O 1
ATOM 665 N N . ARG A 1 91 ? -17.821 -6.767 1.522 1.00 89.75 91 ARG A N 1
ATOM 666 C CA . ARG A 1 91 ? -18.225 -6.932 0.112 1.00 89.75 91 ARG A CA 1
ATOM 667 C C . ARG A 1 91 ? -17.731 -5.808 -0.792 1.00 89.75 91 ARG A C 1
ATOM 669 O O . ARG A 1 91 ? -17.523 -6.038 -1.978 1.00 89.75 91 ARG A O 1
ATOM 676 N N . SER A 1 92 ? -17.558 -4.617 -0.231 1.00 89.19 92 SER A N 1
ATOM 677 C CA . SER A 1 92 ? -17.069 -3.435 -0.933 1.00 89.19 92 SER A CA 1
ATOM 678 C C . SER A 1 92 ? -16.480 -2.429 0.049 1.00 89.19 92 SER A C 1
ATOM 680 O O . SER A 1 92 ? -16.866 -2.397 1.219 1.00 89.19 92 SER A O 1
ATOM 682 N N . LEU A 1 93 ? -15.605 -1.571 -0.454 1.00 81.75 93 LEU A N 1
ATOM 683 C CA . LEU A 1 93 ? -15.023 -0.424 0.231 1.00 81.75 93 LEU A CA 1
ATOM 684 C C . LEU A 1 93 ? -15.038 0.795 -0.706 1.00 81.75 93 LEU A C 1
ATOM 686 O O . LEU A 1 93 ? -14.999 0.632 -1.924 1.00 81.75 93 LEU A O 1
ATOM 690 N N . PRO A 1 94 ? -15.077 2.030 -0.185 1.00 82.12 94 PRO A N 1
ATOM 691 C CA . PRO A 1 94 ? -14.971 3.220 -1.026 1.00 82.12 94 PRO A CA 1
ATOM 692 C C . PRO A 1 94 ? -13.615 3.254 -1.749 1.00 82.12 94 PRO A C 1
ATOM 694 O O . PRO A 1 94 ? -12.583 2.986 -1.144 1.00 82.12 94 PRO A O 1
ATOM 697 N N . THR A 1 95 ? -13.604 3.598 -3.041 1.00 85.50 95 THR A N 1
ATOM 698 C CA . THR A 1 95 ? -12.396 3.571 -3.889 1.00 85.50 95 THR A CA 1
ATOM 699 C C . THR A 1 95 ? -11.219 4.348 -3.305 1.00 85.50 95 THR A C 1
ATOM 701 O O . THR A 1 95 ? -10.115 3.819 -3.192 1.00 85.50 95 THR A O 1
ATOM 704 N N . CYS A 1 96 ? -11.466 5.605 -2.951 1.00 87.75 96 CYS A N 1
ATOM 705 C CA . CYS A 1 96 ? -10.536 6.506 -2.289 1.00 87.75 96 CYS A CA 1
ATOM 706 C C . CYS A 1 96 ? -11.339 7.267 -1.245 1.00 87.75 96 CYS A C 1
ATOM 708 O O . CYS A 1 96 ? -12.339 7.890 -1.604 1.00 87.75 96 CYS A O 1
ATOM 710 N N . LEU A 1 97 ? -10.905 7.231 0.007 1.00 87.44 97 LEU A N 1
ATOM 711 C CA . LEU A 1 97 ? -11.548 7.975 1.083 1.00 87.44 97 LEU A CA 1
ATOM 712 C C . LEU A 1 97 ? -10.485 8.679 1.915 1.00 87.44 97 LEU A C 1
ATOM 714 O O . LEU A 1 97 ? -9.553 8.032 2.383 1.00 87.44 97 LEU A O 1
ATOM 718 N N . ASP A 1 98 ? -10.632 9.985 2.105 1.00 90.75 98 ASP A N 1
ATOM 719 C CA . ASP A 1 98 ? -9.864 10.709 3.114 1.00 90.75 98 ASP A CA 1
ATOM 720 C C . ASP A 1 98 ? -10.485 10.383 4.480 1.00 90.75 98 ASP A C 1
ATOM 722 O O . ASP A 1 98 ? -11.666 10.647 4.704 1.00 90.75 98 ASP A O 1
ATOM 726 N N . ILE A 1 99 ? -9.719 9.716 5.345 1.00 85.12 99 ILE A N 1
ATOM 727 C CA . ILE A 1 99 ? -10.196 9.213 6.648 1.00 85.12 99 ILE A CA 1
ATOM 728 C C . ILE A 1 99 ? -9.756 10.105 7.811 1.00 85.12 99 ILE A C 1
ATOM 730 O O . ILE A 1 99 ? -10.383 10.090 8.864 1.00 85.12 99 ILE A O 1
ATOM 734 N N . ALA A 1 100 ? -8.708 10.900 7.602 1.00 88.31 100 ALA A N 1
ATOM 735 C CA . ALA A 1 100 ? -8.237 11.951 8.495 1.00 88.31 100 ALA A CA 1
ATOM 736 C C . ALA A 1 100 ? -7.472 13.008 7.672 1.00 88.31 100 ALA A C 1
ATOM 738 O O . ALA A 1 100 ? -7.117 12.739 6.517 1.00 88.31 100 ALA A O 1
ATOM 739 N N . PRO A 1 101 ? -7.198 14.206 8.221 1.00 94.50 101 PRO A N 1
ATOM 740 C CA . PRO A 1 101 ? -6.304 15.168 7.582 1.00 94.50 101 PRO A CA 1
ATOM 741 C C . PRO A 1 101 ? -4.959 14.523 7.225 1.00 94.50 101 PRO A C 1
ATOM 743 O O . PRO A 1 101 ? -4.305 13.934 8.077 1.00 94.50 101 PRO A O 1
ATOM 746 N N . GLY A 1 102 ? -4.574 14.592 5.949 1.00 95.06 102 GLY A N 1
ATOM 747 C CA . GLY A 1 102 ? -3.330 13.992 5.459 1.00 95.06 102 GLY A CA 1
ATOM 748 C C . GLY A 1 102 ? -3.335 12.461 5.357 1.00 95.06 102 GLY A C 1
ATOM 749 O O . GLY A 1 102 ? -2.302 11.889 5.021 1.00 95.06 102 GLY A O 1
ATOM 750 N N . VAL A 1 103 ? -4.466 11.779 5.595 1.00 92.50 103 VAL A N 1
ATOM 751 C CA . VAL A 1 103 ? -4.557 10.309 5.547 1.00 92.50 103 VAL A CA 1
ATOM 752 C C . VAL A 1 103 ? -5.678 9.839 4.626 1.00 92.50 103 VAL A C 1
ATOM 754 O O . VAL A 1 103 ? -6.853 10.175 4.790 1.00 92.50 103 VAL A O 1
ATOM 757 N N . ARG A 1 104 ? -5.315 8.977 3.674 1.00 94.94 104 ARG A N 1
ATOM 758 C CA . ARG A 1 104 ? -6.206 8.433 2.650 1.00 94.94 104 ARG A CA 1
ATOM 759 C C . ARG A 1 104 ? -6.197 6.913 2.632 1.00 94.94 104 ARG A C 1
ATOM 761 O O . ARG A 1 104 ? -5.143 6.292 2.571 1.00 94.94 104 ARG A O 1
ATOM 768 N N . LEU A 1 105 ? -7.377 6.314 2.554 1.00 91.31 105 LEU A N 1
ATOM 769 C CA . LEU A 1 105 ? -7.572 4.905 2.240 1.00 91.31 105 LEU A CA 1
ATOM 770 C C . LEU A 1 105 ? -7.665 4.705 0.722 1.00 91.31 105 LEU A C 1
ATOM 772 O O . LEU A 1 105 ? -8.518 5.297 0.061 1.00 91.31 105 LEU A O 1
ATOM 776 N N . LEU A 1 106 ? -6.819 3.831 0.182 1.00 94.69 106 LEU A N 1
ATOM 777 C CA . LEU A 1 106 ? -6.886 3.301 -1.177 1.00 94.69 106 LEU A CA 1
ATOM 778 C C . LEU A 1 106 ? -7.488 1.890 -1.119 1.00 94.69 106 LEU A C 1
ATOM 780 O O . LEU A 1 106 ? -6.848 0.952 -0.634 1.00 94.69 106 LEU A O 1
ATOM 784 N N . ALA A 1 107 ? -8.717 1.738 -1.613 1.00 92.06 107 ALA A N 1
ATOM 785 C CA . ALA A 1 107 ? -9.426 0.462 -1.653 1.00 92.06 107 ALA A CA 1
ATOM 786 C C . ALA A 1 107 ? -10.006 0.201 -3.052 1.00 92.06 107 ALA A C 1
ATOM 788 O O . ALA A 1 107 ? -9.238 0.187 -4.015 1.00 92.06 107 ALA A O 1
ATOM 789 N N . ASP A 1 108 ? -11.307 -0.064 -3.201 1.00 90.50 108 ASP A N 1
ATOM 790 C CA . ASP A 1 108 ? -11.858 -0.678 -4.417 1.00 90.50 108 ASP A CA 1
ATOM 791 C C . ASP A 1 108 ? -11.597 0.121 -5.693 1.00 90.50 108 ASP A C 1
ATOM 793 O O . ASP A 1 108 ? -12.175 1.176 -5.926 1.00 90.50 108 ASP A O 1
ATOM 797 N N . GLY A 1 109 ? -10.759 -0.417 -6.580 1.00 88.69 109 GLY A N 1
ATOM 798 C CA . GLY A 1 109 ? -10.471 0.212 -7.874 1.00 88.69 109 GLY A CA 1
ATOM 799 C C . GLY A 1 109 ? -9.468 1.368 -7.806 1.00 88.69 109 GLY A C 1
ATOM 800 O O . GLY A 1 109 ? -9.170 1.972 -8.843 1.00 88.69 109 GLY A O 1
ATOM 801 N N . ALA A 1 110 ? -8.912 1.647 -6.625 1.00 92.75 110 ALA A N 1
ATOM 802 C CA . ALA A 1 110 ? -7.709 2.451 -6.503 1.00 92.75 110 ALA A CA 1
ATOM 803 C C . ALA A 1 110 ? -6.467 1.630 -6.880 1.00 92.75 110 ALA A C 1
ATOM 805 O O . ALA A 1 110 ? -6.513 0.413 -7.087 1.00 92.75 110 ALA A O 1
ATOM 806 N N . TYR A 1 111 ? -5.362 2.348 -7.059 1.00 91.25 111 TYR A N 1
ATOM 807 C CA . TYR A 1 111 ? -4.083 1.775 -7.442 1.00 91.25 111 TYR A CA 1
ATOM 808 C C . TYR A 1 111 ? -2.989 2.378 -6.569 1.00 91.25 111 TYR A C 1
ATOM 810 O O . TYR A 1 111 ? -2.819 3.598 -6.549 1.00 91.25 111 TYR A O 1
ATOM 818 N N . ALA A 1 112 ? -2.233 1.526 -5.887 1.00 90.19 112 ALA A N 1
ATOM 819 C CA . ALA A 1 112 ? -1.064 1.919 -5.120 1.00 90.19 112 ALA A CA 1
ATOM 820 C C . ALA A 1 112 ? 0.188 1.652 -5.959 1.00 90.19 112 ALA A C 1
ATOM 822 O O . ALA A 1 112 ? 0.484 0.510 -6.308 1.00 90.19 112 ALA A O 1
ATOM 823 N N . ARG A 1 113 ? 0.908 2.715 -6.328 1.00 87.69 113 ARG A N 1
ATOM 824 C CA . ARG A 1 113 ? 2.142 2.601 -7.114 1.00 87.69 113 ARG A CA 1
ATOM 825 C C . ARG A 1 113 ? 3.231 1.934 -6.274 1.00 87.69 113 ARG A C 1
ATOM 827 O O . ARG A 1 113 ? 3.505 2.412 -5.181 1.00 87.69 113 ARG A O 1
ATOM 834 N N . LEU A 1 114 ? 3.877 0.895 -6.781 1.00 82.25 114 LEU A N 1
ATOM 835 C CA . LEU A 1 114 ? 5.080 0.335 -6.179 1.00 82.25 114 LEU A CA 1
ATOM 836 C C . LEU A 1 114 ? 6.260 1.223 -6.571 1.00 82.25 114 LEU A C 1
ATOM 838 O O . LEU A 1 114 ? 6.539 1.407 -7.755 1.00 82.25 114 LEU A O 1
ATOM 842 N N . SER A 1 115 ? 6.916 1.817 -5.582 1.00 66.94 115 SER A N 1
ATOM 843 C CA . SER A 1 115 ? 8.202 2.478 -5.772 1.00 66.94 115 SER A CA 1
ATOM 844 C C . SER A 1 115 ? 9.302 1.414 -5.738 1.00 66.94 115 SER A C 1
ATOM 846 O O . SER A 1 115 ? 9.261 0.492 -4.923 1.00 66.94 115 SER A O 1
ATOM 848 N N . ALA A 1 116 ? 10.325 1.562 -6.586 1.00 56.03 116 ALA A N 1
ATOM 849 C CA . ALA A 1 116 ? 11.545 0.747 -6.502 1.00 56.03 116 ALA A CA 1
ATOM 850 C C . ALA A 1 116 ? 12.244 0.868 -5.127 1.00 56.03 116 ALA A C 1
ATOM 852 O O . ALA A 1 116 ? 13.013 -0.006 -4.745 1.00 56.03 116 ALA A O 1
ATOM 853 N N . TRP A 1 117 ? 11.914 1.923 -4.373 1.00 48.22 117 TRP A N 1
ATOM 854 C CA . TRP A 1 117 ? 12.350 2.221 -3.007 1.00 48.22 117 TRP A CA 1
ATOM 855 C C . TRP A 1 117 ? 11.401 1.683 -1.933 1.00 48.22 117 TRP A C 1
ATOM 857 O O . TRP A 1 117 ? 11.271 2.272 -0.863 1.00 48.22 117 TRP A O 1
ATOM 867 N N . THR A 1 118 ? 10.710 0.575 -2.205 1.00 53.88 118 THR A N 1
ATOM 868 C CA . THR A 1 118 ? 10.028 -0.165 -1.139 1.00 53.88 118 THR A CA 1
ATOM 869 C C . THR A 1 118 ? 11.116 -0.816 -0.292 1.00 53.88 118 THR A C 1
ATOM 871 O O . THR A 1 118 ? 11.519 -1.949 -0.551 1.00 53.88 118 THR A O 1
ATOM 874 N N . GLN A 1 119 ? 11.669 -0.045 0.645 1.00 43.88 119 GLN A N 1
ATOM 875 C CA . GLN A 1 119 ? 12.641 -0.537 1.600 1.00 43.88 119 GLN A CA 1
ATOM 876 C C . GLN A 1 119 ? 11.907 -1.560 2.475 1.00 43.88 119 GLN A C 1
ATOM 878 O O . GLN A 1 119 ? 10.859 -1.228 3.040 1.00 43.88 119 GLN A O 1
ATOM 883 N N . PRO A 1 120 ? 12.383 -2.811 2.534 1.00 42.50 120 PRO A N 1
ATOM 884 C CA . PRO A 1 120 ? 11.929 -3.724 3.568 1.00 42.50 120 PRO A CA 1
ATOM 885 C C . PRO A 1 120 ? 12.154 -3.047 4.925 1.00 42.50 120 PRO A C 1
ATOM 887 O O . PRO A 1 120 ? 13.134 -2.307 5.049 1.00 42.50 120 PRO A O 1
ATOM 890 N N . PRO A 1 121 ? 11.318 -3.270 5.950 1.00 43.31 121 PRO A N 1
ATOM 891 C CA . PRO A 1 121 ? 11.795 -3.023 7.308 1.00 43.31 121 PRO A CA 1
ATOM 892 C C . PRO A 1 121 ? 13.140 -3.757 7.496 1.00 43.31 121 PRO A C 1
ATOM 894 O O . PRO A 1 121 ? 13.320 -4.815 6.898 1.00 43.31 121 PRO A O 1
ATOM 897 N N . ASP A 1 122 ? 14.064 -3.203 8.290 1.00 42.94 122 ASP A N 1
ATOM 898 C CA . ASP A 1 122 ? 15.435 -3.708 8.561 1.00 42.94 122 ASP A CA 1
ATOM 899 C C . ASP A 1 122 ? 15.502 -5.116 9.212 1.00 42.94 122 ASP A C 1
ATOM 901 O O . ASP A 1 122 ? 16.493 -5.499 9.827 1.00 42.94 122 ASP A O 1
ATOM 905 N N . ASP A 1 123 ? 14.442 -5.906 9.102 1.00 40.03 123 ASP A N 1
ATOM 906 C CA . ASP A 1 123 ? 14.306 -7.254 9.621 1.00 40.03 123 ASP A CA 1
ATOM 907 C C . ASP A 1 123 ? 14.037 -8.175 8.422 1.00 40.03 123 ASP A C 1
ATOM 909 O O . ASP A 1 123 ? 13.170 -7.875 7.595 1.00 40.03 123 ASP A O 1
ATOM 913 N N . ASP A 1 124 ? 14.736 -9.309 8.339 1.00 40.31 124 ASP A N 1
ATOM 914 C CA . ASP A 1 124 ? 14.642 -10.348 7.293 1.00 40.31 124 ASP A CA 1
ATOM 915 C C . ASP A 1 124 ? 13.251 -11.042 7.226 1.00 40.31 124 ASP A C 1
ATOM 917 O O . ASP A 1 124 ? 13.090 -12.170 6.764 1.00 40.31 124 ASP A O 1
ATOM 921 N N . ARG A 1 125 ? 12.190 -10.370 7.680 1.00 40.62 125 ARG A N 1
ATOM 922 C CA . ARG A 1 125 ? 10.818 -10.860 7.831 1.00 40.62 125 ARG A CA 1
ATOM 923 C C . ARG A 1 125 ? 9.943 -10.556 6.621 1.00 40.62 125 ARG A C 1
ATOM 925 O O . ARG A 1 125 ? 8.807 -10.104 6.760 1.00 40.62 125 ARG A O 1
ATOM 932 N N . PHE A 1 126 ? 10.404 -10.938 5.433 1.00 41.34 126 PHE A N 1
ATOM 933 C CA . PHE A 1 126 ? 9.487 -11.194 4.311 1.00 41.34 126 PHE A CA 1
ATOM 934 C C . PHE A 1 126 ? 8.701 -12.510 4.461 1.00 41.34 126 PHE A C 1
ATOM 936 O O . PHE A 1 126 ? 8.056 -12.954 3.515 1.00 41.34 126 PHE A O 1
ATOM 943 N N . ASP A 1 127 ? 8.694 -13.117 5.652 1.00 37.09 127 ASP A N 1
ATOM 944 C CA . ASP A 1 127 ? 8.113 -14.440 5.893 1.00 37.09 127 ASP A CA 1
ATOM 945 C C . ASP A 1 127 ? 6.634 -14.457 6.315 1.00 37.09 127 ASP A C 1
ATOM 947 O O . ASP A 1 127 ? 6.085 -15.514 6.609 1.00 37.09 127 ASP A O 1
ATOM 951 N N . PHE A 1 128 ? 5.917 -13.328 6.277 1.00 38.03 128 PHE A N 1
ATOM 952 C CA . PHE A 1 128 ? 4.463 -13.334 6.503 1.00 38.03 128 PHE A CA 1
ATOM 953 C C . PHE A 1 128 ? 3.671 -12.611 5.408 1.00 38.03 128 PHE A C 1
ATOM 955 O O . PHE A 1 128 ? 2.853 -11.727 5.643 1.00 38.03 128 PHE A O 1
ATOM 962 N N . MET A 1 129 ? 3.847 -13.114 4.183 1.00 42.25 129 MET A N 1
ATOM 963 C CA . MET A 1 129 ? 2.794 -13.197 3.164 1.00 42.25 129 MET A CA 1
ATOM 964 C C . MET A 1 129 ? 2.153 -14.604 3.145 1.00 42.25 129 MET A C 1
ATOM 966 O O . MET A 1 129 ? 1.938 -15.180 2.085 1.00 42.25 129 MET A O 1
ATOM 970 N N . LEU A 1 130 ? 1.803 -15.182 4.296 1.00 40.75 130 LEU A N 1
ATOM 971 C CA . LEU A 1 130 ? 0.819 -16.275 4.356 1.00 40.75 130 LEU A CA 1
ATOM 972 C C . LEU A 1 130 ? -0.569 -15.617 4.462 1.00 40.75 130 LEU A C 1
ATOM 974 O O . LEU A 1 130 ? -1.103 -15.432 5.545 1.00 40.75 130 LEU A O 1
ATOM 978 N N . ILE A 1 131 ? -1.228 -15.124 3.419 1.00 39.44 131 ILE A N 1
ATOM 979 C CA . ILE A 1 131 ? -1.250 -15.498 2.011 1.00 39.44 131 ILE A CA 1
ATOM 980 C C . ILE A 1 131 ? -1.399 -14.179 1.243 1.00 39.44 131 ILE A C 1
ATOM 982 O O . ILE A 1 131 ? -2.491 -13.615 1.160 1.00 39.44 131 ILE A O 1
ATOM 986 N N . SER A 1 132 ? -0.298 -13.658 0.722 1.00 40.88 132 SER A N 1
ATOM 987 C CA . SER A 1 132 ? -0.324 -12.827 -0.480 1.00 40.88 132 SER A CA 1
ATOM 988 C C . SER A 1 132 ? 0.376 -13.655 -1.553 1.00 40.88 132 SER A C 1
ATOM 990 O O . SER A 1 132 ? 1.235 -14.480 -1.227 1.00 40.88 132 SER A O 1
ATOM 992 N N . PRO A 1 133 ? -0.031 -13.556 -2.820 1.00 42.88 133 PRO A N 1
ATOM 993 C CA . PRO A 1 133 ? 0.395 -14.517 -3.808 1.00 42.88 133 PRO A CA 1
ATOM 994 C C . PRO A 1 133 ? 1.905 -14.383 -3.995 1.00 42.88 133 PRO A C 1
ATOM 996 O O . PRO A 1 133 ? 2.417 -13.286 -4.225 1.00 42.88 133 PRO A O 1
ATOM 999 N N . THR A 1 134 ? 2.606 -15.506 -3.949 1.00 42.97 134 THR A N 1
ATOM 1000 C CA . THR A 1 134 ? 4.031 -15.658 -4.279 1.00 42.97 134 THR A CA 1
ATOM 1001 C C . THR A 1 134 ? 4.470 -14.889 -5.533 1.00 42.97 134 THR A C 1
ATOM 1003 O O . THR A 1 134 ? 5.644 -14.546 -5.669 1.00 42.97 134 THR A O 1
ATOM 1006 N N . TRP A 1 135 ? 3.538 -14.542 -6.427 1.00 42.00 135 TRP A N 1
ATOM 1007 C CA . TRP A 1 135 ? 3.815 -13.704 -7.583 1.00 42.00 135 TRP A CA 1
ATOM 1008 C C . TRP A 1 135 ? 4.255 -12.273 -7.238 1.00 42.00 135 TRP A C 1
ATOM 1010 O O . TRP A 1 135 ? 5.092 -11.775 -7.968 1.00 42.00 135 TRP A O 1
ATOM 1020 N N . VAL A 1 136 ? 3.800 -11.609 -6.164 1.00 42.31 136 VAL A N 1
ATOM 1021 C CA . VAL A 1 136 ? 4.200 -10.203 -5.880 1.00 42.31 136 VAL A CA 1
ATOM 1022 C C . VAL A 1 136 ? 5.689 -10.100 -5.529 1.00 42.31 136 VAL A C 1
ATOM 1024 O O . VAL A 1 136 ? 6.393 -9.243 -6.061 1.00 42.31 136 VAL A O 1
ATOM 1027 N N . VAL A 1 137 ? 6.189 -11.028 -4.707 1.00 47.81 137 VAL A N 1
ATOM 1028 C CA . VAL A 1 137 ? 7.621 -11.136 -4.382 1.00 47.81 137 VAL A CA 1
ATOM 1029 C C . VAL A 1 137 ? 8.422 -11.529 -5.626 1.00 47.81 137 VAL A C 1
ATOM 1031 O O . VAL A 1 137 ? 9.439 -10.908 -5.924 1.00 47.81 137 VAL A O 1
ATOM 1034 N N . ALA A 1 138 ? 7.930 -12.491 -6.417 1.00 48.28 138 ALA A N 1
ATOM 1035 C CA . ALA A 1 138 ? 8.569 -12.870 -7.679 1.00 48.28 138 ALA A CA 1
ATOM 1036 C C . ALA A 1 138 ? 8.610 -11.710 -8.696 1.00 48.28 138 ALA A C 1
ATOM 1038 O O . ALA A 1 138 ? 9.569 -11.569 -9.451 1.00 48.28 138 ALA A O 1
ATOM 1039 N N . VAL A 1 139 ? 7.587 -10.857 -8.698 1.00 45.31 139 VAL A N 1
ATOM 1040 C CA . VAL A 1 139 ? 7.461 -9.672 -9.550 1.00 45.31 139 VAL A CA 1
ATOM 1041 C C . VAL A 1 139 ? 8.452 -8.587 -9.153 1.00 45.31 139 VAL A C 1
ATOM 1043 O O . VAL A 1 139 ? 9.130 -8.037 -10.022 1.00 45.31 139 VAL A O 1
ATOM 1046 N N . GLN A 1 140 ? 8.568 -8.297 -7.860 1.00 48.12 140 GLN A N 1
ATOM 1047 C CA . GLN A 1 140 ? 9.537 -7.330 -7.356 1.00 48.12 140 GLN A CA 1
ATOM 1048 C C . GLN A 1 140 ? 10.972 -7.804 -7.614 1.00 48.12 140 GLN A C 1
ATOM 1050 O O . GLN A 1 140 ? 11.777 -7.039 -8.145 1.00 48.12 140 GLN A O 1
ATOM 1055 N N . ALA A 1 141 ? 11.263 -9.081 -7.351 1.00 52.84 141 ALA A N 1
ATOM 1056 C CA . ALA A 1 141 ? 12.558 -9.683 -7.653 1.00 52.84 141 ALA A CA 1
ATOM 1057 C C . ALA A 1 141 ? 12.886 -9.628 -9.157 1.00 52.84 141 ALA A C 1
ATOM 1059 O O . ALA A 1 141 ? 14.000 -9.275 -9.542 1.00 52.84 141 ALA A O 1
ATOM 1060 N N . ALA A 1 142 ? 11.911 -9.905 -10.031 1.00 51.41 142 ALA A N 1
ATOM 1061 C CA . ALA A 1 142 ? 12.099 -9.812 -11.478 1.00 51.41 142 ALA A CA 1
ATOM 1062 C C . ALA A 1 142 ? 12.362 -8.371 -11.953 1.00 51.41 142 ALA A C 1
ATOM 1064 O O . ALA A 1 142 ? 13.203 -8.162 -12.828 1.00 51.41 142 ALA A O 1
ATOM 1065 N N . ALA A 1 143 ? 11.680 -7.376 -11.378 1.00 50.78 143 ALA A N 1
ATOM 1066 C CA . ALA A 1 143 ? 11.907 -5.966 -11.691 1.00 50.78 143 ALA A CA 1
ATOM 1067 C C . ALA A 1 143 ? 13.301 -5.498 -11.240 1.00 50.78 143 ALA A C 1
ATOM 1069 O O . ALA A 1 143 ? 13.998 -4.820 -11.992 1.00 50.78 143 ALA A O 1
ATOM 1070 N N . GLN A 1 144 ? 13.743 -5.914 -10.051 1.00 53.72 144 GLN A N 1
ATOM 1071 C CA . GLN A 1 144 ? 15.089 -5.635 -9.544 1.00 53.72 144 GLN A CA 1
ATOM 1072 C C . GLN A 1 144 ? 16.175 -6.291 -10.410 1.00 53.72 144 GLN A C 1
ATOM 1074 O O . GLN A 1 144 ? 17.149 -5.634 -10.772 1.00 53.72 144 GLN A O 1
ATOM 1079 N N . ALA A 1 145 ? 15.987 -7.551 -10.816 1.00 61.94 145 ALA A N 1
ATOM 1080 C CA . ALA A 1 145 ? 16.903 -8.244 -11.725 1.00 61.94 145 ALA A CA 1
ATOM 1081 C C . ALA A 1 145 ? 16.974 -7.576 -13.113 1.00 61.94 145 ALA A C 1
ATOM 1083 O O . ALA A 1 145 ? 18.048 -7.482 -13.713 1.00 61.94 145 ALA A O 1
ATOM 1084 N N . ALA A 1 146 ? 15.843 -7.069 -13.616 1.00 55.19 146 ALA A N 1
ATOM 1085 C CA . ALA A 1 146 ? 15.801 -6.302 -14.859 1.00 55.19 146 ALA A CA 1
ATOM 1086 C C . ALA A 1 146 ? 16.525 -4.950 -14.728 1.00 55.19 146 ALA A C 1
ATOM 1088 O O . ALA A 1 146 ? 17.251 -4.565 -15.640 1.00 55.19 146 ALA A O 1
ATOM 1089 N N . ALA A 1 147 ? 16.384 -4.260 -13.593 1.00 55.97 147 ALA A N 1
ATOM 1090 C CA . ALA A 1 147 ? 17.078 -3.002 -13.317 1.00 55.97 147 ALA A CA 1
ATOM 1091 C C . ALA A 1 147 ? 18.596 -3.174 -13.109 1.00 55.97 147 ALA A C 1
ATOM 1093 O O . ALA A 1 147 ? 19.361 -2.265 -13.421 1.00 55.97 147 ALA A O 1
ATOM 1094 N N . ALA A 1 148 ? 19.035 -4.333 -12.609 1.00 65.56 148 ALA A N 1
ATOM 1095 C CA . ALA A 1 148 ? 20.447 -4.663 -12.405 1.00 65.56 148 ALA A CA 1
ATOM 1096 C C . ALA A 1 148 ? 21.168 -5.133 -13.685 1.00 65.56 148 ALA A C 1
ATOM 1098 O O . ALA A 1 148 ? 22.394 -5.256 -13.695 1.00 65.56 148 ALA A O 1
ATOM 1099 N N . SER A 1 149 ? 20.435 -5.407 -14.769 1.00 55.53 149 SER A N 1
ATOM 1100 C CA . SER A 1 149 ? 21.025 -5.850 -16.035 1.00 55.53 149 SER A CA 1
ATOM 1101 C C . SER A 1 149 ? 21.598 -4.654 -16.813 1.00 55.53 149 SER A C 1
ATOM 1103 O O . SER A 1 149 ? 20.871 -3.687 -17.046 1.00 55.53 149 SER A O 1
ATOM 1105 N N . PRO A 1 150 ? 22.874 -4.682 -17.251 1.00 54.62 150 PRO A N 1
ATOM 1106 C CA . PRO A 1 150 ? 23.461 -3.575 -17.999 1.00 54.62 150 PRO A CA 1
ATOM 1107 C C . PRO A 1 150 ? 22.742 -3.390 -19.339 1.00 54.62 150 PRO A C 1
ATOM 1109 O O . PRO A 1 150 ? 22.529 -4.352 -20.081 1.00 54.62 150 PRO A O 1
ATOM 1112 N N . THR A 1 151 ? 22.384 -2.144 -19.661 1.00 55.09 151 THR A N 1
ATOM 1113 C CA . THR A 1 151 ? 21.787 -1.780 -20.951 1.00 55.09 151 THR A CA 1
ATOM 1114 C C . THR A 1 151 ? 22.682 -2.294 -22.083 1.00 55.09 151 THR A C 1
ATOM 1116 O O . THR A 1 151 ? 23.861 -1.932 -22.114 1.00 55.09 151 THR A O 1
ATOM 1119 N N . PRO A 1 152 ? 22.183 -3.121 -23.022 1.00 44.84 152 PRO A N 1
ATOM 1120 C CA . PRO A 1 152 ? 23.002 -3.594 -24.126 1.00 44.84 152 PRO A CA 1
ATOM 1121 C C . PRO A 1 152 ? 23.465 -2.392 -24.951 1.00 44.84 152 PRO A C 1
ATOM 1123 O O . PRO A 1 152 ? 22.654 -1.661 -25.523 1.00 44.84 152 PRO A O 1
ATOM 1126 N N . THR A 1 153 ? 24.780 -2.176 -24.997 1.00 50.16 153 THR A N 1
ATOM 1127 C CA . THR A 1 153 ? 25.395 -1.154 -25.842 1.00 50.16 153 THR A CA 1
ATOM 1128 C C . THR A 1 153 ? 25.053 -1.471 -27.291 1.00 50.16 153 THR A C 1
ATOM 1130 O O . THR A 1 153 ? 25.607 -2.398 -27.884 1.00 50.16 153 THR A O 1
ATOM 1133 N N . VAL A 1 154 ? 24.125 -0.709 -27.869 1.00 46.94 154 VAL A N 1
ATOM 1134 C CA . VAL A 1 154 ? 23.791 -0.803 -29.290 1.00 46.94 154 VAL A CA 1
ATOM 1135 C C . VAL A 1 154 ? 25.026 -0.367 -30.075 1.00 46.94 154 VAL A C 1
ATOM 1137 O O . VAL A 1 154 ? 25.291 0.826 -30.228 1.00 46.94 154 VAL A O 1
ATOM 1140 N N . ARG A 1 155 ? 25.816 -1.333 -30.557 1.00 52.88 155 ARG A N 1
ATOM 1141 C CA . ARG A 1 155 ? 26.876 -1.063 -31.529 1.00 52.88 155 ARG A CA 1
ATOM 1142 C C . ARG A 1 155 ? 26.205 -0.610 -32.822 1.00 52.88 155 ARG A C 1
ATOM 1144 O O . ARG A 1 155 ? 25.568 -1.408 -33.505 1.00 52.88 155 ARG A O 1
ATOM 1151 N N . ARG A 1 156 ? 26.326 0.679 -33.143 1.00 53.38 156 ARG A N 1
ATOM 1152 C CA . ARG A 1 156 ? 26.014 1.181 -34.483 1.00 53.38 156 ARG A CA 1
ATOM 1153 C C . ARG A 1 156 ? 27.060 0.611 -35.437 1.00 53.38 156 ARG A C 1
ATOM 1155 O O . ARG A 1 156 ? 28.247 0.877 -35.267 1.00 53.38 156 ARG A O 1
ATOM 1162 N N . PHE A 1 157 ? 26.615 -0.195 -36.392 1.00 53.47 157 PHE A N 1
ATOM 1163 C CA . PHE A 1 157 ? 27.422 -0.532 -37.557 1.00 53.47 1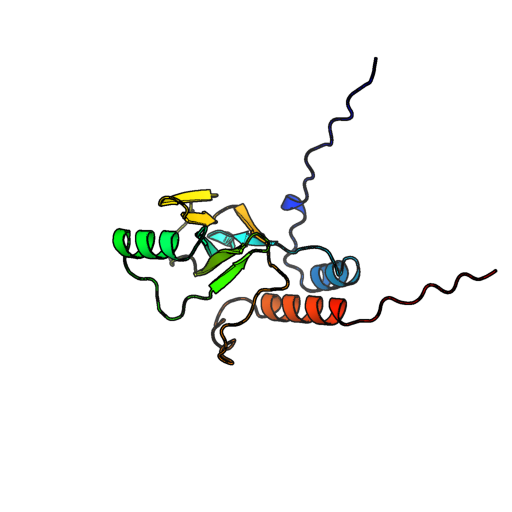57 PHE A CA 1
ATOM 1164 C C . PHE A 1 157 ? 27.469 0.709 -38.459 1.00 53.47 157 PHE A C 1
ATOM 1166 O O . PHE A 1 157 ? 26.419 1.284 -38.756 1.00 53.47 157 PHE A O 1
ATOM 1173 N N . HIS A 1 158 ? 28.684 1.143 -38.793 1.00 64.25 158 HIS A N 1
ATOM 1174 C CA . HIS A 1 158 ? 28.976 2.153 -39.809 1.00 64.25 158 HIS A CA 1
ATOM 1175 C C . HIS A 1 158 ? 29.335 1.457 -41.117 1.00 64.25 158 HIS A C 1
ATOM 1177 O O . HIS A 1 158 ? 29.998 0.397 -41.033 1.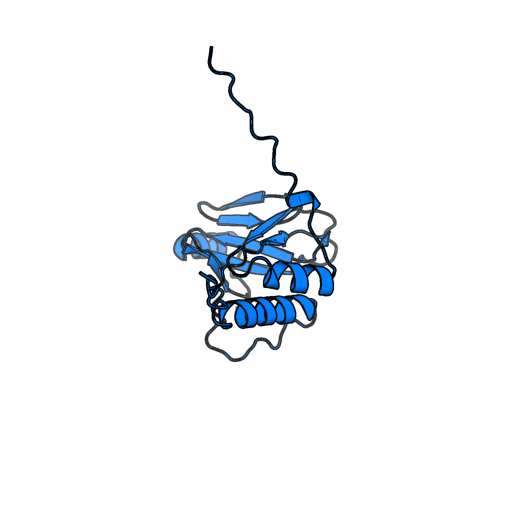00 64.25 158 HIS A O 1
#

Foldseek 3Di:
DDDDPDDDPPVVLVVDDPDLVVLLVVCLVCLPDWDKDQAAPVQQKKKKKAQDVVQVVVLCVVPNHDDPPWQWFADPNRIIITMDGDDPPDPTDDCWDDPTVRIIMHHHGGIGIDDLRRDGPPDPPPPPCPDDPPSVVVSNVSSVVSVPDDDPDPPDDD

Organism: Brevundimonas subvibrioides (strain ATCC 15264 / DSM 4735 / LMG 14903 / NBRC 16000 / CB 81) (NCBI:txid633149)

Secondary structure (DSSP, 8-state):
----------GGGGG----HHHHHHHHHH-TTPPEEEEPBGGGTEEEEEESSHHHHHHHHHHH-PPPTT-EEEE-TTS-EEEEEEPPTT-----SEEEEETTEEEE-TT-EEEEPTT-PPPSSS-TT--TTS-HHHHHHHHHHHHHHHSPPP------

pLDDT: mean 72.56, std 19.12, range [37.09, 95.94]

Radius of gyration: 18.72 Å; chains: 1; bounding box: 47×44×58 Å